Protein AF-A0A6A9QCK9-F1 (afdb_monomer)

Solvent-accessible surface area (backbone atoms only — not comparable to full-atom values): 9321 Å² total; per-residue (Å²): 115,80,58,43,44,56,47,34,52,52,52,46,49,54,53,49,51,48,45,73,76,37,54,62,66,56,63,62,56,67,70,84,75,90,76,70,83,79,80,60,90,52,103,49,60,68,60,51,51,49,45,38,64,73,44,46,52,51,51,53,52,51,50,40,29,75,48,67,72,45,70,70,50,54,60,39,49,53,50,36,52,52,40,48,54,50,31,72,80,52,77,42,74,70,49,51,49,53,38,27,54,37,50,25,49,52,47,50,63,51,44,83,76,50,88,46,72,65,33,34,51,25,32,55,54,20,29,44,25,35,54,37,50,53,49,22,77,77,68,64,53,55,68,32,63,64,29,50,52,41,34,50,56,21,30,54,53,48,37,55,55,51,53,59,51,53,71,74,75,111

Sequence (170 aa):
MKKLVYFYIVYLLFFFLFVLFYDLSAFLTVSSFPVPSFLFYTPLTREIFLGVQFVGIPLLFLFFFFVSGKDYVIGLLVGYFIVLFIFYFLPNIFIFSILSLIGLGLFVSVIPSLTSRLSKVLWGISSLYFIMIMVNAYFSLQFYPLFIIPSIIASGIEMIKLISRDCRSS

Organism: Acidianus infernus (NCBI:txid12915)

Secondary structure (DSSP, 8-state):
-TTHHHHHHHHHHHHHHHHHHS-HHHHHH--SSPPPTTS---TTHHHHHHHIIIIIHHHHHHHHHHHH--THHHHHHHHHHHHHHHHHHS--HHHHHHHHHHHHHHHHTTGGG---HHHHHHHHHHHHHHHHHHHHHHH--TTGGGGGHHHHHHHHHHHHHHHHHHTT--

Radius of gyration: 16.86 Å; Cα contacts (8 Å, |Δi|>4): 161; chains: 1; bounding box: 50×30×46 Å

pLDDT: mean 78.55, std 17.71, range [29.25, 96.12]

Structure (mmCIF, N/CA/C/O backbone):
data_AF-A0A6A9QCK9-F1
#
_entry.id   AF-A0A6A9QCK9-F1
#
loop_
_atom_site.group_PDB
_atom_site.id
_atom_site.type_symbol
_atom_site.label_atom_id
_atom_site.label_alt_id
_atom_site.label_comp_id
_atom_site.label_asym_id
_atom_site.label_entity_id
_atom_site.label_seq_id
_atom_site.pdbx_PDB_ins_code
_atom_site.Cartn_x
_atom_site.Cartn_y
_atom_site.Cartn_z
_atom_site.occupancy
_atom_site.B_iso_or_equiv
_atom_site.auth_seq_id
_atom_site.auth_comp_id
_atom_site.auth_asym_id
_atom_site.auth_atom_id
_atom_site.pdbx_PDB_model_num
ATOM 1 N N . MET A 1 1 ? -18.232 2.384 9.131 1.00 60.31 1 MET A N 1
ATOM 2 C CA . MET A 1 1 ? -16.895 2.371 9.775 1.00 60.31 1 MET A CA 1
ATOM 3 C C . MET A 1 1 ? -16.490 1.013 10.349 1.00 60.31 1 MET A C 1
ATOM 5 O O . MET A 1 1 ? -15.324 0.689 10.205 1.00 60.31 1 MET A O 1
ATOM 9 N N . LYS A 1 2 ? -17.391 0.190 10.922 1.00 65.69 2 LYS A N 1
ATOM 10 C CA . LYS A 1 2 ? -17.038 -1.139 11.483 1.00 65.69 2 LYS A CA 1
ATOM 11 C C . LYS A 1 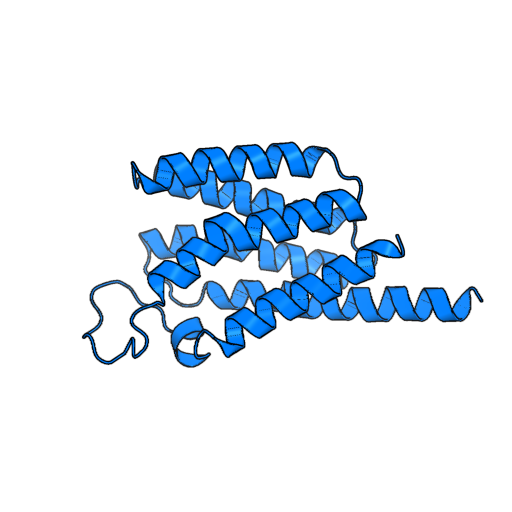2 ? -16.254 -2.050 10.519 1.00 65.69 2 LYS A C 1
ATOM 13 O O . LYS A 1 2 ? -15.290 -2.690 10.909 1.00 65.69 2 LYS A O 1
ATOM 18 N N . LYS A 1 3 ? -16.597 -2.018 9.225 1.00 83.62 3 LYS A N 1
ATOM 19 C CA . LYS A 1 3 ? -15.936 -2.822 8.182 1.00 83.62 3 LYS A CA 1
ATOM 20 C C . LYS A 1 3 ? -14.470 -2.432 7.896 1.00 83.62 3 LYS A C 1
ATOM 22 O O . LYS A 1 3 ? -13.744 -3.239 7.332 1.00 83.62 3 LYS A O 1
ATOM 27 N N . LEU A 1 4 ? -14.013 -1.238 8.300 1.00 89.31 4 LEU A N 1
ATOM 28 C CA . LEU A 1 4 ? -12.621 -0.800 8.087 1.00 89.31 4 LEU A CA 1
ATOM 29 C C . LEU A 1 4 ? -11.618 -1.591 8.934 1.00 89.31 4 LEU A C 1
ATOM 31 O O . LEU A 1 4 ? -10.462 -1.706 8.540 1.00 89.31 4 LEU A O 1
ATOM 35 N N . VAL A 1 5 ? -12.058 -2.176 10.055 1.00 90.75 5 VAL A N 1
ATOM 36 C CA . VAL A 1 5 ? -11.220 -3.060 10.880 1.00 90.75 5 VAL A CA 1
ATOM 37 C C . VAL A 1 5 ? -10.658 -4.209 10.045 1.00 90.75 5 VAL A C 1
ATOM 39 O O . VAL A 1 5 ? -9.474 -4.516 10.152 1.00 90.75 5 VAL A O 1
ATOM 42 N N . TYR A 1 6 ? -11.470 -4.784 9.154 1.00 91.38 6 TYR A N 1
ATOM 43 C CA . TYR A 1 6 ? -11.027 -5.867 8.283 1.00 91.38 6 TYR A CA 1
ATOM 44 C C . TYR A 1 6 ? -9.920 -5.425 7.329 1.00 91.38 6 TYR A C 1
ATOM 46 O O . TYR A 1 6 ? -8.980 -6.182 7.119 1.00 91.38 6 TYR A O 1
ATOM 54 N N . PHE A 1 7 ? -9.977 -4.196 6.801 1.00 94.00 7 PHE A N 1
ATOM 55 C CA . PHE A 1 7 ? -8.888 -3.658 5.985 1.00 94.00 7 PHE A CA 1
ATOM 56 C C . PHE A 1 7 ? -7.584 -3.570 6.771 1.00 94.00 7 PHE A C 1
ATOM 58 O O . PHE A 1 7 ? -6.569 -4.037 6.272 1.00 94.00 7 PHE A O 1
ATOM 65 N N . TYR A 1 8 ? -7.600 -3.061 8.005 1.00 92.88 8 TYR A N 1
ATOM 66 C CA . TYR A 1 8 ? -6.380 -2.985 8.815 1.00 92.88 8 TYR A CA 1
ATOM 67 C C . TYR A 1 8 ? -5.816 -4.370 9.156 1.00 92.88 8 TYR A C 1
ATOM 69 O O . TYR A 1 8 ? -4.604 -4.551 9.116 1.00 92.88 8 TYR A O 1
ATOM 77 N N . ILE A 1 9 ? -6.674 -5.359 9.427 1.00 92.44 9 ILE A N 1
ATOM 78 C CA . ILE A 1 9 ? -6.245 -6.749 9.651 1.00 92.44 9 ILE A CA 1
ATOM 79 C C . ILE A 1 9 ? -5.600 -7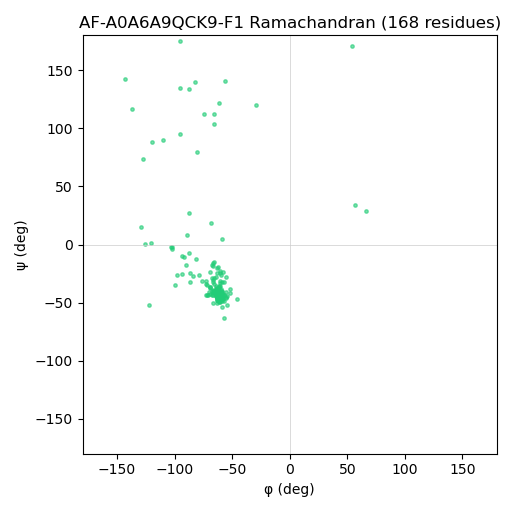.323 8.385 1.00 92.44 9 ILE A C 1
ATOM 81 O O . ILE A 1 9 ? -4.491 -7.847 8.448 1.00 92.44 9 ILE A O 1
ATOM 85 N N . VAL A 1 10 ? -6.264 -7.196 7.233 1.00 93.19 10 VAL A N 1
ATOM 86 C CA . VAL A 1 10 ? -5.742 -7.682 5.945 1.00 93.19 10 VAL A CA 1
ATOM 87 C C . VAL A 1 10 ? -4.446 -6.962 5.573 1.00 93.19 10 VAL A C 1
ATOM 89 O O . VAL A 1 10 ? -3.514 -7.607 5.109 1.00 93.19 10 VAL A O 1
ATOM 92 N N . TYR A 1 11 ? -4.347 -5.658 5.834 1.00 91.25 11 TYR A N 1
ATOM 93 C CA . TYR A 1 11 ? -3.134 -4.867 5.634 1.00 91.25 11 TYR A CA 1
ATOM 94 C C . TYR A 1 11 ? -1.972 -5.394 6.483 1.00 91.25 11 TYR A C 1
ATOM 96 O O . TYR A 1 11 ? -0.891 -5.655 5.963 1.00 91.25 11 TYR A O 1
ATOM 104 N N . LEU A 1 12 ? -2.195 -5.612 7.783 1.00 90.50 12 LEU A N 1
ATOM 105 C CA . LEU A 1 12 ? -1.182 -6.177 8.677 1.00 90.50 12 LEU A CA 1
ATOM 106 C C . LEU A 1 12 ? -0.754 -7.581 8.237 1.00 90.50 12 LEU A C 1
ATOM 108 O O . LEU A 1 12 ? 0.442 -7.855 8.185 1.00 90.50 12 LEU A O 1
ATOM 112 N N . LEU A 1 13 ? -1.710 -8.444 7.881 1.00 88.50 13 LEU A N 1
ATOM 113 C CA . LEU A 1 13 ? -1.429 -9.789 7.374 1.00 88.50 13 LEU A CA 1
ATOM 114 C C . LEU A 1 13 ? -0.625 -9.742 6.077 1.00 88.50 13 LEU A C 1
ATOM 116 O O . LEU A 1 13 ? 0.336 -10.487 5.939 1.00 88.50 13 LEU A O 1
ATOM 120 N N . PHE A 1 14 ? -0.973 -8.850 5.154 1.00 85.19 14 PHE A N 1
ATOM 121 C CA . PHE A 1 14 ? -0.256 -8.670 3.898 1.00 85.19 14 PHE A CA 1
ATOM 122 C C . PHE A 1 14 ? 1.228 -8.352 4.131 1.00 85.19 14 PHE A C 1
ATOM 124 O O . PHE A 1 14 ? 2.091 -9.024 3.569 1.00 85.19 14 PHE A O 1
ATOM 131 N N . PHE A 1 15 ? 1.540 -7.398 5.015 1.00 78.25 15 PHE A N 1
ATOM 132 C CA . PHE A 1 15 ? 2.932 -7.063 5.337 1.00 78.25 15 PHE A CA 1
ATOM 133 C C . PHE A 1 15 ? 3.628 -8.121 6.189 1.00 78.25 15 PHE A C 1
ATOM 135 O O . PHE A 1 15 ? 4.818 -8.353 6.004 1.00 78.25 15 PHE A O 1
ATOM 142 N N . PHE A 1 16 ? 2.910 -8.790 7.090 1.00 77.56 16 PHE A N 1
ATOM 143 C CA . PHE A 1 16 ? 3.466 -9.893 7.867 1.00 77.56 16 PHE A CA 1
ATOM 144 C C . PHE A 1 16 ? 3.853 -11.074 6.971 1.00 77.56 16 PHE A C 1
ATOM 146 O O . PHE A 1 16 ? 4.951 -11.602 7.103 1.00 77.56 16 PHE A O 1
ATOM 153 N N . LEU A 1 17 ? 2.992 -11.448 6.020 1.00 74.69 17 LEU A N 1
ATOM 154 C CA . LEU A 1 17 ? 3.297 -12.469 5.018 1.00 74.69 17 LEU A CA 1
ATOM 155 C C . LEU A 1 17 ? 4.479 -12.029 4.156 1.00 74.69 17 LEU A C 1
ATOM 157 O O . LEU A 1 17 ? 5.388 -12.820 3.934 1.00 74.69 17 LEU A O 1
ATOM 161 N N . PHE A 1 18 ? 4.516 -10.763 3.735 1.00 66.94 18 PHE A N 1
ATOM 162 C CA . PHE A 1 18 ? 5.655 -10.230 2.995 1.00 66.94 18 PHE A CA 1
ATOM 163 C C . PHE A 1 18 ? 6.963 -10.372 3.785 1.00 66.94 18 PHE A C 1
ATOM 165 O O . PHE A 1 18 ? 7.928 -10.895 3.252 1.00 66.94 18 PHE A O 1
ATOM 172 N N . VAL A 1 19 ? 6.981 -10.011 5.070 1.00 65.31 19 VAL A N 1
ATOM 173 C CA . VAL A 1 19 ? 8.143 -10.193 5.960 1.00 65.31 19 VAL A CA 1
ATOM 174 C C . VAL A 1 19 ? 8.509 -11.668 6.160 1.00 65.31 19 VAL A C 1
ATOM 176 O O . VAL A 1 19 ? 9.686 -12.007 6.226 1.00 65.31 19 VAL A O 1
ATOM 179 N N . LEU A 1 20 ? 7.521 -12.556 6.262 1.00 63.03 20 LEU A N 1
ATOM 180 C CA . LEU A 1 20 ? 7.747 -13.982 6.504 1.00 63.03 20 LEU A CA 1
ATOM 181 C C . LEU A 1 20 ? 8.328 -14.696 5.276 1.00 63.03 20 LEU A C 1
ATOM 183 O O . LEU A 1 20 ? 9.142 -15.604 5.424 1.00 63.03 20 LEU A O 1
ATOM 187 N N . PHE A 1 21 ? 7.932 -14.280 4.071 1.00 61.25 21 PHE A N 1
ATOM 188 C CA . PHE A 1 21 ? 8.438 -14.837 2.812 1.00 61.25 21 PHE A CA 1
ATOM 189 C C . PHE A 1 21 ? 9.673 -14.109 2.268 1.00 61.25 21 PHE A C 1
ATOM 191 O O . PHE A 1 21 ? 10.377 -14.654 1.419 1.00 61.25 21 PHE A O 1
ATOM 198 N N . TYR A 1 22 ? 9.939 -12.893 2.736 1.00 57.03 22 TYR A N 1
ATOM 199 C CA . TYR A 1 22 ? 11.025 -12.036 2.280 1.00 57.03 22 TYR A CA 1
ATOM 200 C C . TYR A 1 22 ? 11.927 -11.768 3.482 1.00 57.03 22 TYR A C 1
ATOM 202 O O . TYR A 1 22 ? 11.689 -10.817 4.225 1.00 57.03 22 TYR A O 1
ATOM 210 N N . ASP A 1 23 ? 12.907 -12.659 3.694 1.00 51.69 23 ASP A N 1
ATOM 211 C CA . ASP A 1 23 ? 13.913 -12.595 4.764 1.00 51.69 23 ASP A CA 1
ATOM 212 C C . ASP A 1 23 ? 14.204 -11.133 5.146 1.00 51.69 23 ASP A C 1
ATOM 214 O O . ASP A 1 23 ? 14.561 -10.315 4.294 1.00 51.69 23 ASP A O 1
ATOM 218 N N . LEU A 1 24 ? 13.968 -10.777 6.411 1.00 44.38 24 LEU A N 1
ATOM 219 C CA . LEU A 1 24 ? 13.993 -9.394 6.897 1.00 44.38 24 LEU A CA 1
ATOM 220 C C . LEU A 1 24 ? 15.335 -8.707 6.582 1.00 44.38 24 LEU A C 1
ATOM 222 O O . LEU A 1 24 ? 15.384 -7.495 6.377 1.00 44.38 24 LEU A O 1
ATOM 226 N N . SER A 1 25 ? 16.412 -9.495 6.489 1.00 42.25 25 SER A N 1
ATOM 227 C CA . SER A 1 25 ? 17.726 -9.049 6.031 1.00 42.25 25 SER A CA 1
ATOM 228 C C . SER A 1 25 ? 17.696 -8.580 4.571 1.00 42.25 25 SER A C 1
ATOM 230 O O . SER A 1 25 ? 18.130 -7.466 4.291 1.00 42.25 25 SER A O 1
ATOM 232 N N . ALA A 1 26 ? 17.095 -9.345 3.658 1.00 47.56 26 ALA A N 1
ATOM 233 C CA . ALA A 1 26 ? 16.881 -8.973 2.262 1.00 47.56 26 ALA A CA 1
ATOM 234 C C . ALA A 1 26 ? 15.901 -7.798 2.121 1.00 47.56 26 ALA A C 1
ATOM 236 O O . ALA A 1 26 ? 16.157 -6.902 1.326 1.00 47.56 26 ALA A O 1
ATOM 237 N N . PHE A 1 27 ? 14.830 -7.725 2.923 1.00 42.50 27 PHE A N 1
ATOM 238 C CA . PHE A 1 27 ? 13.892 -6.587 2.924 1.00 42.50 27 PHE A CA 1
ATOM 239 C C . PHE A 1 27 ? 14.565 -5.254 3.293 1.00 42.50 27 PHE A C 1
ATOM 241 O O . PHE A 1 27 ? 14.176 -4.199 2.793 1.00 42.50 27 PHE A O 1
ATOM 248 N N . LEU A 1 28 ? 15.593 -5.309 4.145 1.00 42.25 28 LEU A N 1
ATOM 249 C CA . LEU A 1 28 ? 16.356 -4.150 4.606 1.00 42.25 28 LEU A CA 1
ATOM 250 C C . LEU A 1 28 ? 17.624 -3.866 3.776 1.00 42.25 28 LEU A C 1
ATOM 252 O O . LEU A 1 28 ? 18.226 -2.814 3.977 1.00 42.25 28 LEU A O 1
ATOM 256 N N . THR A 1 29 ? 18.040 -4.760 2.864 1.00 44.25 29 THR A N 1
ATOM 257 C CA . THR A 1 29 ? 19.338 -4.664 2.151 1.00 44.25 29 THR A CA 1
ATOM 258 C C . THR A 1 29 ? 19.278 -4.780 0.622 1.00 44.25 29 THR A C 1
ATOM 260 O O . THR A 1 29 ? 20.326 -4.934 -0.006 1.00 44.25 29 THR A O 1
ATOM 263 N N . VAL A 1 30 ? 18.114 -4.660 -0.034 1.00 45.38 30 VAL A N 1
ATOM 264 C CA . VAL A 1 30 ? 18.073 -4.720 -1.513 1.00 45.38 30 VAL A CA 1
ATOM 265 C C . VAL A 1 30 ? 18.817 -3.524 -2.133 1.00 45.38 30 VAL A C 1
ATOM 267 O O . VAL A 1 30 ? 18.324 -2.394 -2.147 1.00 45.38 30 VAL A O 1
ATOM 270 N N . SER A 1 31 ? 20.026 -3.808 -2.623 1.00 39.22 31 SER A N 1
ATOM 271 C CA . SER A 1 31 ? 21.063 -2.866 -3.044 1.00 39.22 31 SER A CA 1
ATOM 272 C C . SER A 1 31 ? 21.064 -2.547 -4.551 1.00 39.22 31 SER A C 1
ATOM 274 O O . SER A 1 31 ? 20.307 -3.093 -5.354 1.00 39.22 31 SER A O 1
ATOM 276 N N . SER A 1 32 ? 21.941 -1.613 -4.916 1.00 48.25 32 SER A N 1
ATOM 277 C CA . SER A 1 32 ? 22.160 -0.971 -6.215 1.00 48.25 32 SER A CA 1
ATOM 278 C C . SER A 1 32 ? 23.005 -1.810 -7.210 1.00 48.25 32 SER A C 1
ATOM 280 O O . SER A 1 32 ? 24.181 -1.512 -7.369 1.00 48.25 32 SER A O 1
ATOM 282 N N . PHE A 1 33 ? 22.422 -2.809 -7.904 1.00 36.03 33 PHE A N 1
ATOM 283 C CA . PHE A 1 33 ? 23.025 -3.647 -8.992 1.00 36.03 33 PHE A CA 1
ATOM 284 C C . PHE A 1 33 ? 24.375 -4.377 -8.678 1.00 36.03 33 PHE A C 1
ATOM 286 O O . PHE A 1 33 ? 25.024 -4.112 -7.676 1.00 36.03 33 PHE A O 1
ATOM 293 N N . PRO A 1 34 ? 24.856 -5.286 -9.560 1.00 36.16 34 PRO A N 1
ATOM 294 C CA . PRO A 1 34 ? 24.600 -6.731 -9.501 1.00 36.16 34 PRO A CA 1
ATOM 295 C C . PRO A 1 34 ? 25.143 -7.381 -8.210 1.00 36.16 34 PRO A C 1
ATOM 297 O O . PRO A 1 34 ? 26.339 -7.356 -7.929 1.00 36.16 34 PRO A O 1
ATOM 300 N N . VAL A 1 35 ? 24.266 -8.016 -7.433 1.00 34.28 35 VAL A N 1
ATOM 301 C CA . VAL A 1 35 ? 24.671 -8.753 -6.226 1.00 34.28 35 VAL A CA 1
ATOM 302 C C . VAL A 1 35 ? 25.046 -10.184 -6.629 1.00 34.28 35 VAL A C 1
ATOM 304 O O . VAL A 1 35 ? 24.306 -10.797 -7.405 1.00 34.28 35 VAL A O 1
ATOM 307 N N . PRO A 1 36 ? 26.176 -10.736 -6.148 1.00 29.25 36 PRO A N 1
ATOM 308 C CA . PRO A 1 36 ? 26.571 -12.105 -6.448 1.00 29.25 36 PRO A CA 1
ATOM 309 C C . PRO A 1 36 ? 25.460 -13.086 -6.048 1.00 29.25 36 PRO A C 1
ATOM 311 O O . PRO A 1 36 ? 24.801 -12.927 -5.020 1.00 29.25 36 PRO A O 1
ATOM 314 N N . SER A 1 37 ? 25.256 -14.104 -6.884 1.00 33.00 37 SER A N 1
ATOM 315 C CA . SER A 1 37 ? 24.108 -15.027 -6.915 1.00 33.00 37 SER A CA 1
ATOM 316 C C . SER A 1 37 ? 23.842 -15.843 -5.640 1.00 33.00 37 SER A C 1
ATOM 318 O O . SER A 1 37 ? 22.965 -16.697 -5.644 1.00 33.00 37 SER A O 1
ATOM 320 N N . PHE A 1 38 ? 24.580 -15.610 -4.555 1.00 36.09 38 PHE A N 1
ATOM 321 C CA . PHE A 1 38 ? 24.460 -16.323 -3.284 1.00 36.09 38 PHE A CA 1
ATOM 322 C C . PHE A 1 38 ? 23.716 -15.536 -2.189 1.00 36.09 38 PHE A C 1
ATOM 324 O O . PHE A 1 38 ? 23.539 -16.064 -1.098 1.00 36.09 38 PHE A O 1
ATOM 331 N N . LEU A 1 39 ? 23.280 -14.293 -2.443 1.00 32.06 39 LEU A N 1
ATOM 332 C CA . LEU A 1 39 ? 22.483 -13.496 -1.485 1.00 32.06 39 LEU A CA 1
ATOM 333 C C . LEU A 1 39 ? 20.979 -13.443 -1.813 1.00 32.06 39 LEU A C 1
ATOM 335 O O . LEU A 1 39 ? 20.194 -12.942 -1.014 1.00 32.06 39 LEU A O 1
ATOM 339 N N . PHE A 1 40 ? 20.564 -14.036 -2.937 1.00 39.22 40 PHE A N 1
ATOM 340 C CA . PHE A 1 40 ? 19.179 -14.431 -3.202 1.00 39.22 40 PHE A CA 1
ATOM 341 C C . PHE A 1 40 ? 19.107 -15.961 -3.188 1.00 39.22 40 PHE A C 1
ATOM 343 O O . PHE A 1 40 ? 19.283 -16.604 -4.217 1.00 39.22 40 PHE A O 1
ATOM 350 N N . TYR A 1 41 ? 18.853 -16.566 -2.029 1.00 43.06 41 TYR A N 1
ATOM 351 C CA . TYR A 1 41 ? 18.646 -18.019 -1.925 1.00 43.06 41 TYR A CA 1
ATOM 352 C C . TYR A 1 41 ? 17.184 -18.437 -2.142 1.00 43.06 41 TYR A C 1
ATOM 354 O O . TYR A 1 41 ? 16.751 -19.473 -1.649 1.00 43.06 41 TYR A O 1
ATOM 362 N N . THR A 1 42 ? 16.399 -17.666 -2.900 1.00 45.00 42 THR A N 1
ATOM 363 C CA . THR A 1 42 ? 15.132 -18.171 -3.445 1.00 45.00 42 THR A CA 1
ATOM 364 C C . THR A 1 42 ? 14.960 -17.731 -4.903 1.00 45.00 42 THR A C 1
ATOM 366 O O . THR A 1 42 ? 14.839 -16.540 -5.175 1.00 45.00 42 THR A O 1
ATOM 369 N N . PRO A 1 43 ? 14.906 -18.663 -5.872 1.00 45.94 43 PRO A N 1
ATOM 370 C CA . PRO A 1 43 ? 14.763 -18.369 -7.305 1.00 45.94 43 PRO A CA 1
ATOM 371 C C . PRO A 1 43 ? 13.389 -17.789 -7.712 1.00 45.94 43 PRO A C 1
ATOM 373 O O . PRO A 1 43 ? 13.030 -17.845 -8.880 1.00 45.94 43 PRO A O 1
ATOM 376 N N . LEU A 1 44 ? 12.614 -17.252 -6.762 1.00 55.59 44 LEU A N 1
ATOM 377 C CA . LEU A 1 44 ? 11.244 -16.759 -6.953 1.00 55.59 44 LEU A CA 1
ATOM 378 C C . LEU A 1 44 ? 11.038 -15.306 -6.487 1.00 55.59 44 LEU A C 1
ATOM 380 O O . LEU A 1 44 ? 9.924 -14.786 -6.540 1.00 55.59 44 LEU A O 1
ATOM 384 N N . THR A 1 45 ? 12.074 -14.626 -5.980 1.00 60.75 45 THR A N 1
ATOM 385 C CA . THR A 1 45 ? 11.931 -13.302 -5.344 1.00 60.75 45 THR A CA 1
ATOM 386 C C . THR A 1 45 ? 11.380 -12.237 -6.302 1.00 60.75 45 THR A C 1
ATOM 388 O O . THR A 1 45 ? 10.571 -11.395 -5.903 1.00 60.75 45 THR A O 1
ATOM 391 N N . ARG A 1 46 ? 11.768 -12.285 -7.583 1.00 57.88 46 ARG A N 1
ATOM 392 C CA . ARG A 1 46 ? 11.302 -11.343 -8.612 1.00 57.88 46 ARG A CA 1
ATOM 393 C C . ARG A 1 46 ? 9.836 -11.585 -8.962 1.00 57.88 46 ARG A C 1
ATOM 395 O O . ARG A 1 46 ? 9.069 -10.633 -9.084 1.00 57.88 46 ARG A O 1
ATOM 402 N N . GLU A 1 47 ? 9.450 -12.842 -9.109 1.00 65.56 47 GLU A N 1
ATOM 403 C CA . GLU A 1 47 ? 8.097 -13.297 -9.421 1.00 65.56 47 GLU A CA 1
ATOM 404 C C . GLU A 1 47 ? 7.141 -12.953 -8.279 1.00 65.56 47 GLU A C 1
ATOM 406 O O . GLU A 1 47 ? 6.047 -12.448 -8.523 1.00 65.56 47 GLU A O 1
ATOM 411 N N . ILE A 1 48 ? 7.580 -13.139 -7.031 1.00 65.75 48 ILE A N 1
ATOM 412 C CA . ILE A 1 48 ? 6.832 -12.744 -5.833 1.00 65.75 48 ILE A CA 1
ATOM 413 C C . ILE A 1 48 ? 6.650 -11.225 -5.797 1.00 65.75 48 ILE A C 1
ATOM 415 O O . ILE A 1 48 ? 5.534 -10.755 -5.586 1.00 65.75 48 ILE A O 1
ATOM 419 N N . PHE A 1 49 ? 7.704 -10.442 -6.051 1.00 68.88 49 PHE A N 1
ATOM 420 C CA . PHE A 1 49 ? 7.597 -8.981 -6.079 1.00 68.88 49 PHE A CA 1
ATOM 421 C C . PHE A 1 49 ? 6.650 -8.492 -7.184 1.00 68.88 49 PHE A C 1
ATOM 423 O O . PHE A 1 49 ? 5.811 -7.624 -6.944 1.00 68.88 49 PHE A O 1
ATOM 430 N N . LEU A 1 50 ? 6.725 -9.083 -8.378 1.00 69.31 50 LEU A N 1
ATOM 431 C CA . LEU A 1 50 ? 5.784 -8.802 -9.462 1.00 69.31 50 LEU A CA 1
ATOM 432 C C . LEU A 1 50 ? 4.355 -9.198 -9.074 1.00 69.31 50 LEU A C 1
ATOM 434 O O . LEU A 1 50 ? 3.442 -8.405 -9.273 1.00 69.31 50 LEU A O 1
ATOM 438 N N . GLY A 1 51 ? 4.153 -10.361 -8.453 1.00 72.19 51 GLY A N 1
ATOM 439 C CA . GLY A 1 51 ? 2.851 -10.775 -7.927 1.00 72.19 51 GLY A CA 1
ATOM 440 C C . GLY A 1 51 ? 2.303 -9.792 -6.890 1.00 72.19 51 GLY A C 1
ATOM 441 O O . GLY A 1 51 ? 1.127 -9.436 -6.920 1.00 72.19 51 GLY A O 1
ATOM 442 N N . VAL A 1 52 ? 3.157 -9.264 -6.016 1.00 78.44 52 VAL A N 1
ATOM 443 C CA . VAL A 1 52 ? 2.786 -8.232 -5.041 1.00 78.44 52 VAL A CA 1
ATOM 444 C C . VAL A 1 52 ? 2.363 -6.931 -5.729 1.00 78.44 52 VAL A C 1
ATOM 446 O O . VAL A 1 52 ? 1.344 -6.361 -5.345 1.00 78.44 52 VAL A O 1
ATOM 449 N N . GLN A 1 53 ? 3.079 -6.475 -6.759 1.00 76.19 53 GLN A N 1
ATOM 450 C CA . GLN A 1 53 ? 2.745 -5.241 -7.487 1.00 76.19 53 GLN A CA 1
ATOM 451 C C . GLN A 1 53 ? 1.493 -5.397 -8.368 1.00 76.19 53 GLN A C 1
ATOM 453 O O . GLN A 1 53 ? 0.626 -4.532 -8.364 1.00 76.19 53 GLN A O 1
ATOM 458 N N . PHE A 1 54 ? 1.362 -6.506 -9.100 1.00 79.38 54 PHE A N 1
ATOM 459 C CA . PHE A 1 54 ? 0.260 -6.726 -10.046 1.00 79.38 54 PHE A CA 1
ATOM 460 C C . PHE A 1 54 ? -1.016 -7.271 -9.404 1.00 79.38 54 PHE A C 1
ATOM 462 O O . PHE A 1 54 ? -2.102 -7.062 -9.937 1.00 79.38 54 PHE A O 1
ATOM 469 N N . VAL A 1 55 ? -0.908 -7.985 -8.285 1.00 85.19 55 VAL A N 1
ATOM 470 C CA . VAL A 1 55 ? -2.048 -8.663 -7.652 1.00 85.19 55 VAL A CA 1
ATOM 471 C C . VAL A 1 55 ? -2.229 -8.178 -6.220 1.00 85.19 55 VAL A C 1
ATOM 473 O O . VAL A 1 55 ? -3.308 -7.716 -5.864 1.00 85.19 55 VAL A O 1
ATOM 476 N N . GLY A 1 56 ? -1.171 -8.211 -5.412 1.00 85.44 56 GLY A N 1
ATOM 477 C CA . GLY A 1 56 ? -1.228 -7.873 -3.988 1.00 85.44 56 GLY A CA 1
ATOM 478 C C . GLY A 1 56 ? -1.754 -6.465 -3.694 1.00 85.44 56 GLY A C 1
ATOM 479 O O . GLY A 1 56 ? -2.807 -6.312 -3.072 1.00 85.44 56 GLY A O 1
ATOM 480 N N . ILE A 1 57 ? -1.036 -5.436 -4.154 1.00 86.69 57 ILE A N 1
ATOM 481 C CA . ILE A 1 57 ? -1.388 -4.024 -3.940 1.00 86.69 57 ILE A CA 1
ATOM 482 C C . ILE A 1 57 ? -2.776 -3.716 -4.523 1.00 86.69 57 ILE A C 1
ATOM 484 O O . ILE A 1 57 ? -3.608 -3.164 -3.796 1.00 86.69 57 ILE A O 1
ATOM 488 N N . PRO A 1 58 ? -3.101 -4.100 -5.771 1.00 89.69 58 PRO A N 1
ATOM 489 C CA . PRO A 1 58 ? -4.421 -3.818 -6.302 1.00 89.69 58 PRO A CA 1
ATOM 490 C C . PRO A 1 58 ? -5.558 -4.504 -5.554 1.00 89.69 58 PRO A C 1
ATOM 492 O O . PRO A 1 58 ? -6.568 -3.856 -5.291 1.00 89.69 58 PRO A O 1
ATOM 495 N N . LEU A 1 59 ? -5.408 -5.772 -5.155 1.00 92.19 59 LEU A N 1
ATOM 496 C CA . LEU A 1 59 ? -6.429 -6.458 -4.359 1.00 92.19 59 LEU A CA 1
ATOM 497 C C . LEU A 1 59 ? -6.614 -5.803 -2.988 1.00 92.19 59 LEU A C 1
ATOM 499 O O . LEU A 1 59 ? -7.747 -5.651 -2.533 1.00 92.19 59 LEU A O 1
ATOM 503 N N . LEU A 1 60 ? -5.527 -5.369 -2.349 1.00 93.00 60 LEU A N 1
ATOM 504 C CA . LEU A 1 60 ? -5.567 -4.671 -1.066 1.00 93.00 60 LEU A CA 1
ATOM 505 C C . LEU A 1 60 ? -6.367 -3.363 -1.159 1.00 93.00 60 LEU A C 1
ATOM 507 O O . LEU A 1 60 ? -7.227 -3.093 -0.317 1.00 93.00 60 LEU A O 1
ATOM 511 N N . PHE A 1 61 ? -6.128 -2.564 -2.200 1.00 93.25 61 PHE A N 1
ATOM 512 C CA . PHE A 1 61 ? -6.839 -1.300 -2.406 1.00 93.25 61 PHE A CA 1
ATOM 513 C C . PHE A 1 61 ? -8.243 -1.481 -2.991 1.00 93.25 61 PHE A C 1
ATOM 515 O O . PHE A 1 61 ? -9.128 -0.673 -2.710 1.00 93.25 61 PHE A O 1
ATOM 522 N N . LEU A 1 62 ? -8.496 -2.562 -3.726 1.00 94.38 62 LEU A N 1
ATOM 523 C CA . LEU A 1 62 ? -9.844 -2.950 -4.133 1.00 94.38 62 LEU A CA 1
ATOM 524 C C . LEU A 1 62 ? -10.678 -3.352 -2.910 1.00 94.38 62 LEU A C 1
ATOM 526 O O . LEU A 1 62 ? -11.819 -2.918 -2.755 1.00 94.38 62 LEU A O 1
ATOM 530 N N . PHE A 1 63 ? -10.089 -4.117 -1.989 1.00 94.06 63 PHE A N 1
ATOM 531 C CA . PHE A 1 63 ? -10.715 -4.428 -0.711 1.00 94.06 63 PHE A CA 1
ATOM 532 C C . PHE A 1 63 ? -10.975 -3.158 0.105 1.00 94.06 63 PHE A C 1
ATOM 534 O O . PHE A 1 63 ? -12.085 -2.975 0.609 1.00 94.06 63 PHE A O 1
ATOM 541 N N . PHE A 1 64 ? -9.998 -2.243 0.171 1.00 94.62 64 PHE A N 1
ATOM 542 C CA . PHE A 1 64 ? -10.180 -0.929 0.792 1.00 94.62 64 PHE A CA 1
ATOM 543 C C . PHE A 1 64 ? -11.354 -0.161 0.184 1.00 94.62 64 PHE A C 1
ATOM 545 O O . PHE A 1 64 ? -12.171 0.382 0.930 1.00 94.62 64 PHE A O 1
ATOM 552 N N . PHE A 1 65 ? -11.471 -0.124 -1.145 1.00 93.69 65 PHE A N 1
ATOM 553 C CA . PHE A 1 65 ? -12.595 0.506 -1.834 1.00 93.69 65 PHE A CA 1
ATOM 554 C C . PHE A 1 65 ? -13.933 -0.064 -1.338 1.00 93.69 65 PHE A C 1
ATOM 556 O O . PHE A 1 65 ? -14.774 0.699 -0.858 1.00 93.69 65 PHE A O 1
ATOM 563 N N . PHE A 1 66 ? -14.097 -1.391 -1.334 1.00 93.06 66 PHE A N 1
ATOM 564 C CA . PHE A 1 66 ? -15.341 -2.031 -0.896 1.00 93.06 66 PHE A CA 1
ATOM 565 C C . PHE A 1 66 ? -15.698 -1.750 0.569 1.00 93.06 66 PHE A C 1
ATOM 567 O O . PHE A 1 66 ? -16.878 -1.613 0.899 1.00 93.06 66 PHE A O 1
ATOM 574 N N . VAL A 1 67 ? -14.711 -1.658 1.467 1.00 91.88 67 VAL A N 1
ATOM 575 C CA . VAL A 1 67 ? -14.988 -1.412 2.894 1.00 91.88 67 VAL A CA 1
ATOM 576 C C . VAL A 1 67 ? -15.109 0.069 3.261 1.00 91.88 67 VAL A C 1
ATOM 578 O O . VAL A 1 67 ? -15.752 0.391 4.265 1.00 91.88 67 VAL A O 1
ATOM 581 N N . SER A 1 68 ? -14.495 0.966 2.486 1.00 89.19 68 SER A N 1
ATOM 582 C CA . SER A 1 68 ? -14.461 2.410 2.755 1.00 89.19 68 SER A CA 1
ATOM 583 C C . SER A 1 68 ? -15.512 3.207 1.979 1.00 89.19 68 SER A C 1
ATOM 585 O O . SER A 1 68 ? -15.910 4.273 2.453 1.00 89.19 68 SER A O 1
ATOM 587 N N . GLY A 1 69 ? -15.964 2.708 0.822 1.00 85.44 69 GLY A N 1
ATOM 588 C CA . GLY A 1 69 ? -16.895 3.401 -0.074 1.00 85.44 69 GLY A CA 1
ATOM 589 C C . GLY A 1 69 ? -16.303 4.660 -0.716 1.00 85.44 69 GLY A C 1
ATOM 590 O O . GLY A 1 69 ? -17.019 5.630 -0.942 1.00 85.44 69 GLY A O 1
ATOM 591 N N . LYS A 1 70 ? -14.980 4.708 -0.916 1.00 88.62 70 LYS A N 1
ATOM 592 C CA . LYS A 1 70 ? -14.284 5.861 -1.502 1.00 88.62 70 LYS A CA 1
ATOM 593 C C . LYS A 1 70 ? -14.074 5.676 -3.006 1.00 88.62 70 LYS A C 1
ATOM 595 O O . LYS A 1 70 ? -13.072 5.103 -3.420 1.00 88.62 70 LYS A O 1
ATOM 600 N N . ASP A 1 71 ? -14.975 6.221 -3.819 1.00 89.31 71 ASP A N 1
ATOM 601 C CA . ASP A 1 71 ? -14.981 6.022 -5.282 1.00 89.31 71 ASP A CA 1
ATOM 602 C C . ASP A 1 71 ? -13.692 6.470 -5.986 1.00 89.31 71 ASP A C 1
ATOM 604 O O . ASP A 1 71 ? -13.246 5.835 -6.941 1.00 89.31 71 ASP A O 1
ATOM 608 N N . TYR A 1 72 ? -13.025 7.512 -5.477 1.00 91.00 72 TYR A N 1
ATOM 609 C CA . TYR A 1 72 ? -11.761 7.999 -6.045 1.00 91.00 72 TYR A CA 1
ATOM 610 C C . TYR A 1 72 ? -10.625 6.958 -5.997 1.00 91.00 72 TYR A C 1
ATOM 612 O O . TYR A 1 72 ? -9.668 7.060 -6.765 1.00 91.00 72 TYR A O 1
ATOM 620 N N . VAL A 1 73 ? -10.730 5.932 -5.142 1.00 93.88 73 VAL A N 1
ATOM 621 C CA . VAL A 1 73 ? -9.772 4.817 -5.077 1.00 93.88 73 VAL A CA 1
ATOM 622 C C . VAL A 1 73 ? -9.803 3.987 -6.361 1.00 93.88 73 VAL A C 1
ATOM 624 O O . VAL A 1 73 ? -8.749 3.540 -6.802 1.00 93.88 73 VAL A O 1
ATOM 627 N N . ILE A 1 74 ? -10.965 3.833 -7.011 1.00 94.19 74 ILE A N 1
ATOM 628 C CA . ILE A 1 74 ? -11.064 3.110 -8.292 1.00 94.19 74 ILE A CA 1
ATOM 629 C C . ILE A 1 74 ? -10.247 3.823 -9.367 1.00 94.19 74 ILE A C 1
ATOM 631 O O . ILE A 1 74 ? -9.490 3.176 -10.085 1.00 94.19 74 ILE A O 1
ATOM 635 N N . GLY A 1 75 ? -10.363 5.150 -9.462 1.00 93.81 75 GLY A N 1
ATOM 636 C CA . GLY A 1 75 ? -9.593 5.930 -10.434 1.00 93.81 75 GLY A CA 1
ATOM 637 C C . GLY A 1 75 ? -8.086 5.751 -10.241 1.00 93.81 75 GLY A C 1
ATOM 638 O O . GLY A 1 75 ? -7.356 5.527 -11.206 1.00 93.81 75 GLY A O 1
ATOM 639 N N . LEU A 1 76 ? -7.632 5.763 -8.984 1.00 94.94 76 LEU A N 1
ATOM 640 C CA . LEU A 1 76 ? -6.234 5.509 -8.633 1.00 94.94 76 LEU A CA 1
ATOM 641 C C . LEU A 1 76 ? -5.800 4.071 -8.948 1.00 94.94 76 LEU A C 1
ATOM 643 O O . LEU A 1 76 ? -4.702 3.879 -9.456 1.00 94.94 76 LEU A O 1
ATOM 647 N N . LEU A 1 77 ? -6.650 3.071 -8.700 1.00 95.38 77 LEU A N 1
ATOM 648 C CA . LEU A 1 77 ? -6.384 1.665 -9.027 1.00 95.38 77 LEU A CA 1
ATOM 649 C C . LEU A 1 77 ? -6.246 1.438 -10.533 1.00 95.38 77 LEU A C 1
ATOM 651 O O . LEU A 1 77 ? -5.304 0.782 -10.971 1.00 95.38 77 LEU A O 1
ATOM 655 N N . VAL A 1 78 ? -7.164 1.995 -11.325 1.00 95.25 78 VAL A N 1
ATOM 656 C CA . VAL A 1 78 ? -7.123 1.906 -12.791 1.00 95.25 78 VAL A CA 1
ATOM 657 C C . VAL A 1 78 ? -5.865 2.592 -13.319 1.00 95.25 78 VAL A C 1
ATOM 659 O O . VAL A 1 78 ? -5.130 1.997 -14.105 1.00 95.25 78 VAL A O 1
ATOM 662 N N . GLY A 1 79 ? -5.567 3.805 -12.840 1.00 94.25 79 GLY A N 1
ATOM 663 C CA . GLY A 1 79 ? -4.338 4.514 -13.195 1.00 94.25 79 GLY A CA 1
ATOM 664 C C . GLY A 1 79 ? -3.081 3.729 -12.817 1.00 94.25 79 GLY A C 1
ATOM 665 O O . GLY A 1 79 ? -2.171 3.599 -13.632 1.00 94.25 79 GLY A O 1
ATOM 666 N N . TYR A 1 80 ? -3.053 3.149 -11.615 1.00 93.62 80 TYR A N 1
ATOM 667 C CA . TYR A 1 80 ? -1.940 2.334 -11.137 1.00 93.62 80 TYR A CA 1
ATOM 668 C C . TYR A 1 80 ? -1.720 1.124 -12.045 1.00 93.62 80 TYR A C 1
ATOM 670 O O . TYR A 1 80 ? -0.602 0.918 -12.504 1.00 93.62 80 TYR A O 1
ATOM 678 N N . PHE A 1 81 ? -2.775 0.376 -12.382 1.00 92.12 81 PHE A N 1
ATOM 679 C CA . PHE A 1 81 ? -2.679 -0.780 -13.276 1.00 92.12 81 PHE A CA 1
ATOM 680 C C . PHE A 1 81 ? -2.198 -0.419 -14.679 1.00 92.12 81 PHE A C 1
ATOM 682 O O . PHE A 1 81 ? -1.322 -1.099 -15.212 1.00 92.12 81 PHE A O 1
ATOM 689 N N . ILE A 1 82 ? -2.749 0.641 -15.278 1.00 93.88 82 ILE A N 1
ATOM 690 C CA . ILE A 1 82 ? -2.364 1.075 -16.627 1.00 93.88 82 ILE A CA 1
ATOM 691 C C . ILE A 1 82 ? -0.883 1.454 -16.644 1.00 93.88 82 ILE A C 1
ATOM 693 O O . ILE A 1 82 ? -0.129 0.969 -17.486 1.00 93.88 82 ILE A O 1
ATOM 697 N N . VAL A 1 83 ? -0.445 2.286 -15.698 1.00 91.00 83 VAL A N 1
ATOM 698 C CA . VAL A 1 83 ? 0.946 2.748 -15.653 1.00 91.00 83 VAL A CA 1
ATOM 699 C C . VAL A 1 83 ? 1.895 1.607 -15.281 1.00 91.00 83 VAL A C 1
ATOM 701 O O . VAL A 1 83 ? 2.978 1.527 -15.855 1.00 91.00 83 VAL A O 1
ATOM 704 N N . LEU A 1 84 ? 1.491 0.690 -14.397 1.00 87.06 84 LEU A N 1
ATOM 705 C CA . LEU A 1 84 ? 2.263 -0.509 -14.060 1.00 87.06 84 LEU A CA 1
ATOM 706 C C . LEU A 1 84 ? 2.458 -1.411 -15.285 1.00 87.06 84 LEU A C 1
ATOM 708 O O . LEU A 1 84 ? 3.569 -1.876 -15.534 1.00 87.06 84 LEU A O 1
ATOM 712 N N . PHE A 1 85 ? 1.402 -1.621 -16.076 1.00 89.12 85 PHE A N 1
ATOM 713 C CA . PHE A 1 85 ? 1.474 -2.388 -17.318 1.00 89.12 85 PHE A CA 1
ATOM 714 C C . PHE A 1 85 ? 2.411 -1.716 -18.324 1.00 89.12 85 PHE A C 1
ATOM 716 O O . PHE A 1 85 ? 3.316 -2.365 -18.839 1.00 89.12 85 PHE A O 1
ATOM 723 N N . ILE A 1 86 ? 2.266 -0.406 -18.554 1.00 88.50 86 ILE A N 1
ATOM 724 C CA . ILE A 1 86 ? 3.162 0.345 -19.445 1.00 88.50 86 ILE A CA 1
ATOM 725 C C . ILE A 1 86 ? 4.615 0.242 -18.958 1.00 88.50 86 ILE A C 1
ATOM 727 O O . ILE A 1 86 ? 5.500 -0.055 -19.756 1.00 88.50 86 ILE A O 1
ATOM 731 N N . PHE A 1 87 ? 4.866 0.444 -17.662 1.00 83.50 87 PHE A N 1
ATOM 732 C CA . PHE A 1 87 ? 6.205 0.369 -17.075 1.00 83.50 87 PHE A CA 1
ATOM 733 C C . PHE A 1 87 ? 6.850 -1.010 -17.250 1.00 83.50 87 PHE A C 1
ATOM 735 O O . PHE 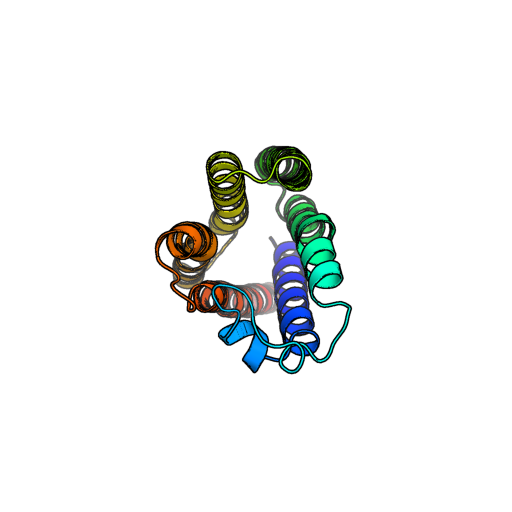A 1 87 ? 8.055 -1.097 -17.470 1.00 83.50 87 PHE A O 1
ATOM 742 N N . TYR A 1 88 ? 6.059 -2.082 -17.182 1.00 83.50 88 TYR A N 1
ATOM 743 C CA . TYR A 1 88 ? 6.552 -3.445 -17.361 1.00 83.50 88 TYR A CA 1
ATOM 744 C C . TYR A 1 88 ? 7.129 -3.689 -18.763 1.00 83.50 88 TYR A C 1
ATOM 746 O O . TYR A 1 88 ? 8.175 -4.326 -18.882 1.00 83.50 88 TYR A O 1
ATOM 754 N N . PHE A 1 89 ? 6.496 -3.158 -19.815 1.00 85.81 89 PHE A N 1
ATOM 755 C CA . PHE A 1 89 ? 6.995 -3.292 -21.193 1.00 85.81 89 PHE A CA 1
ATOM 756 C C . PHE A 1 89 ? 8.004 -2.208 -21.580 1.00 85.81 89 PHE A C 1
ATOM 758 O O . PHE A 1 89 ? 8.901 -2.458 -22.383 1.00 85.81 89 PHE A O 1
ATOM 765 N N . LEU A 1 90 ? 7.856 -1.004 -21.027 1.00 86.38 90 LEU A N 1
ATOM 766 C CA . LEU A 1 90 ? 8.661 0.174 -21.341 1.00 86.38 90 LEU A CA 1
ATOM 767 C C . LEU A 1 90 ? 9.228 0.769 -20.043 1.00 86.38 90 LEU A C 1
ATOM 769 O O . LEU A 1 90 ? 8.761 1.816 -19.584 1.00 86.38 90 LEU A O 1
ATOM 773 N N . PRO A 1 91 ? 10.228 0.119 -19.420 1.00 80.56 91 PRO A N 1
ATOM 774 C CA . PRO A 1 91 ? 10.804 0.607 -18.177 1.00 80.56 91 PRO A CA 1
ATOM 775 C C . PRO A 1 91 ? 11.515 1.940 -18.424 1.00 80.56 91 PRO A C 1
ATOM 777 O O . PRO A 1 91 ? 12.529 2.020 -19.116 1.00 80.56 91 PRO A O 1
ATOM 780 N N . ASN A 1 92 ? 10.962 3.010 -17.858 1.00 81.94 92 ASN A N 1
ATOM 781 C CA . ASN A 1 92 ? 11.481 4.366 -17.992 1.00 81.94 92 ASN A CA 1
ATOM 782 C C . ASN A 1 92 ? 11.305 5.132 -16.674 1.00 81.94 92 ASN A C 1
ATOM 784 O O . ASN A 1 92 ? 10.281 4.996 -16.002 1.00 81.94 92 ASN A O 1
ATOM 788 N N . ILE A 1 93 ? 12.286 5.968 -16.328 1.00 81.25 93 ILE A N 1
ATOM 789 C CA . ILE A 1 93 ? 12.303 6.742 -15.081 1.00 81.25 93 ILE A CA 1
ATOM 790 C C . ILE A 1 93 ? 11.116 7.712 -14.944 1.00 81.25 93 ILE A C 1
ATOM 792 O O . ILE A 1 93 ? 10.593 7.903 -13.845 1.00 81.25 93 ILE A O 1
ATOM 796 N N . PHE A 1 94 ? 10.623 8.279 -16.046 1.00 86.19 94 PHE A N 1
ATOM 797 C CA . PHE A 1 94 ? 9.441 9.143 -16.039 1.00 86.19 94 PHE A CA 1
ATOM 798 C C . PHE A 1 94 ? 8.170 8.344 -15.733 1.00 86.19 94 PHE A C 1
ATOM 800 O O . PHE A 1 94 ? 7.358 8.759 -14.910 1.00 86.19 94 PHE A O 1
ATOM 807 N N . ILE A 1 95 ? 8.027 7.159 -16.328 1.00 83.94 95 ILE A N 1
ATOM 808 C CA . ILE A 1 95 ? 6.876 6.270 -16.107 1.00 83.94 95 ILE A CA 1
ATOM 809 C C . ILE A 1 95 ? 6.898 5.733 -14.671 1.00 83.94 95 ILE A C 1
ATOM 811 O O . ILE A 1 95 ? 5.872 5.723 -13.994 1.00 83.94 95 ILE A O 1
ATOM 815 N N . PHE A 1 96 ? 8.083 5.391 -14.166 1.00 81.88 96 PHE A N 1
ATOM 816 C CA . PHE A 1 9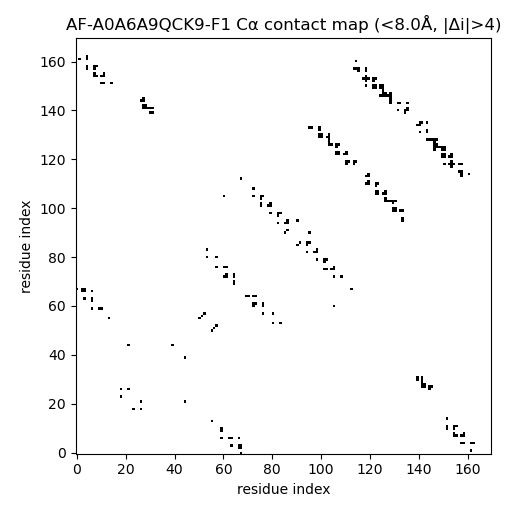6 ? 8.303 5.029 -12.768 1.00 81.88 96 PHE A CA 1
ATOM 817 C C . PHE A 1 96 ? 7.902 6.139 -11.789 1.00 81.88 96 PHE A C 1
ATOM 819 O O . PHE A 1 96 ? 7.289 5.873 -10.754 1.00 81.88 96 PHE A O 1
ATOM 826 N N . SER A 1 97 ? 8.212 7.391 -12.131 1.00 85.19 97 SER A N 1
ATOM 827 C CA . SER A 1 97 ? 7.835 8.562 -11.336 1.00 85.19 97 SER A CA 1
ATOM 828 C C . SER A 1 97 ? 6.313 8.723 -11.271 1.00 85.19 97 SER A C 1
ATOM 830 O O . SER A 1 97 ? 5.756 8.918 -10.193 1.00 85.19 97 SER A O 1
ATOM 832 N N . ILE A 1 98 ? 5.623 8.565 -12.406 1.00 90.50 98 ILE A N 1
ATOM 833 C CA . ILE A 1 98 ? 4.153 8.600 -12.468 1.00 90.50 98 ILE A CA 1
ATOM 834 C C . ILE A 1 98 ? 3.555 7.460 -11.634 1.00 90.50 98 ILE A C 1
ATOM 836 O O . ILE A 1 98 ? 2.666 7.702 -10.818 1.00 90.50 98 ILE A O 1
ATOM 840 N N . LEU A 1 99 ? 4.068 6.235 -11.784 1.00 88.94 99 LEU A N 1
ATOM 841 C CA . LEU A 1 99 ? 3.620 5.075 -11.010 1.00 88.94 99 LEU A CA 1
ATOM 842 C C . LEU A 1 99 ? 3.765 5.313 -9.502 1.00 88.94 99 LEU A C 1
ATOM 844 O O . LEU A 1 99 ? 2.847 5.025 -8.735 1.00 88.94 99 LEU A O 1
ATOM 848 N N . SER A 1 100 ? 4.892 5.891 -9.085 1.00 86.38 100 SER A N 1
ATOM 849 C CA . SER A 1 100 ? 5.176 6.212 -7.684 1.00 86.38 100 SER A CA 1
ATOM 850 C C . SER A 1 100 ? 4.227 7.282 -7.137 1.00 86.38 100 SER A C 1
ATOM 852 O O . SER A 1 100 ? 3.739 7.150 -6.017 1.00 86.38 100 SER A O 1
ATOM 854 N N . LEU A 1 101 ? 3.893 8.307 -7.928 1.00 92.06 101 LEU A N 1
ATOM 855 C CA . LEU A 1 101 ? 2.911 9.328 -7.544 1.00 92.06 101 LEU A CA 1
ATOM 856 C C . LEU A 1 101 ? 1.499 8.748 -7.393 1.00 92.06 101 LEU A C 1
ATOM 858 O O . LEU A 1 101 ? 0.791 9.090 -6.444 1.00 92.06 101 LEU A O 1
ATOM 862 N N . ILE A 1 102 ? 1.094 7.839 -8.283 1.00 92.69 102 ILE A N 1
ATOM 863 C CA . ILE A 1 102 ? -0.198 7.150 -8.165 1.00 92.69 102 ILE A CA 1
ATOM 864 C C . ILE A 1 102 ? -0.202 6.229 -6.935 1.00 92.69 102 ILE A C 1
ATOM 866 O O . ILE A 1 102 ? -1.173 6.229 -6.177 1.00 92.69 102 ILE A O 1
ATOM 870 N N . GLY A 1 103 ? 0.890 5.498 -6.685 1.00 89.50 103 GLY A N 1
ATOM 871 C CA . GLY A 1 103 ? 1.070 4.675 -5.484 1.00 89.50 103 GLY A CA 1
ATOM 872 C C . GLY A 1 103 ? 0.992 5.488 -4.187 1.00 89.50 103 GLY A C 1
ATOM 873 O O . GLY A 1 103 ? 0.289 5.104 -3.248 1.00 89.50 103 GLY A O 1
ATOM 874 N N . LEU A 1 104 ? 1.614 6.670 -4.162 1.00 92.38 104 LEU A N 1
ATOM 875 C CA . LEU A 1 104 ? 1.469 7.640 -3.075 1.00 92.38 104 LEU A CA 1
ATOM 876 C C . LEU A 1 104 ? 0.003 8.047 -2.898 1.00 92.38 104 LEU A C 1
ATOM 878 O O . LEU A 1 104 ? -0.495 8.050 -1.772 1.00 92.38 104 LEU A O 1
ATOM 882 N N . GLY A 1 105 ? -0.700 8.342 -3.994 1.00 92.69 105 GLY A N 1
ATOM 883 C CA . GLY A 1 105 ? -2.131 8.649 -3.987 1.00 92.69 105 GLY A CA 1
ATOM 884 C C . GLY A 1 105 ? -2.974 7.530 -3.371 1.00 92.69 105 GLY A C 1
ATOM 885 O O . GLY A 1 105 ? -3.842 7.809 -2.541 1.00 92.69 105 GLY A O 1
ATOM 886 N N . LEU A 1 106 ? -2.684 6.266 -3.701 1.00 92.00 106 LEU A N 1
ATOM 887 C CA . LEU A 1 106 ? -3.331 5.103 -3.086 1.00 92.00 106 LEU A CA 1
ATOM 888 C C . LEU A 1 106 ? -3.089 5.072 -1.572 1.00 92.00 106 LEU A C 1
ATOM 890 O O . LEU A 1 106 ? -4.042 4.961 -0.810 1.00 92.00 106 LEU A O 1
ATOM 894 N N . PHE A 1 107 ? -1.864 5.263 -1.089 1.00 91.50 107 PHE A N 1
ATOM 895 C CA . PHE A 1 107 ? -1.597 5.261 0.358 1.00 91.50 107 PHE A CA 1
ATOM 896 C C . PHE A 1 107 ? -2.249 6.444 1.087 1.00 91.50 107 PHE A C 1
ATOM 898 O O . PHE A 1 107 ? -2.851 6.277 2.150 1.00 91.50 107 PHE A O 1
ATOM 905 N N . VAL A 1 108 ? -2.205 7.636 0.492 1.00 93.88 108 VAL A N 1
ATOM 906 C CA . VAL A 1 108 ? -2.870 8.833 1.028 1.00 93.88 108 VAL A CA 1
ATOM 907 C C . VAL A 1 108 ? -4.392 8.663 1.043 1.00 93.88 108 VAL A C 1
ATOM 909 O 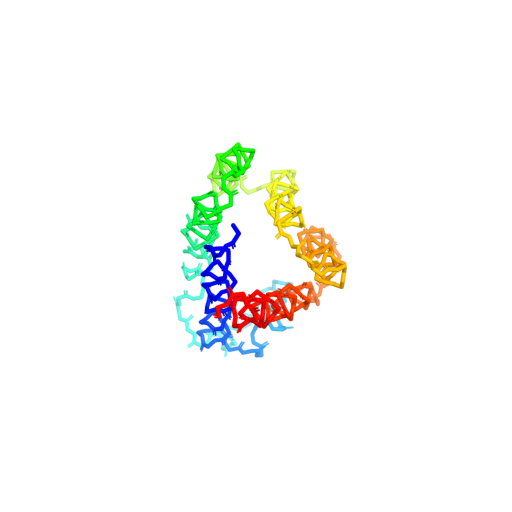O . VAL A 1 108 ? -5.053 9.201 1.934 1.00 93.88 108 VAL A O 1
ATOM 912 N N . SER A 1 109 ? -4.961 7.855 0.140 1.00 94.69 109 SER A N 1
ATOM 913 C CA . SER A 1 109 ? -6.403 7.576 0.092 1.00 94.69 109 SER A CA 1
ATOM 914 C C . SER A 1 109 ? -6.962 6.977 1.385 1.00 94.69 109 SER A C 1
ATOM 916 O O . SER A 1 109 ? -8.154 7.142 1.654 1.00 94.69 109 SER A O 1
ATOM 918 N N . VAL A 1 110 ? -6.113 6.331 2.193 1.00 93.94 110 VAL A N 1
ATOM 919 C CA . VAL A 1 110 ? -6.485 5.708 3.469 1.00 93.94 110 VAL A CA 1
ATOM 920 C C . VAL A 1 110 ? -6.668 6.754 4.573 1.00 93.94 110 VAL A C 1
ATOM 922 O O . VAL A 1 110 ? -7.528 6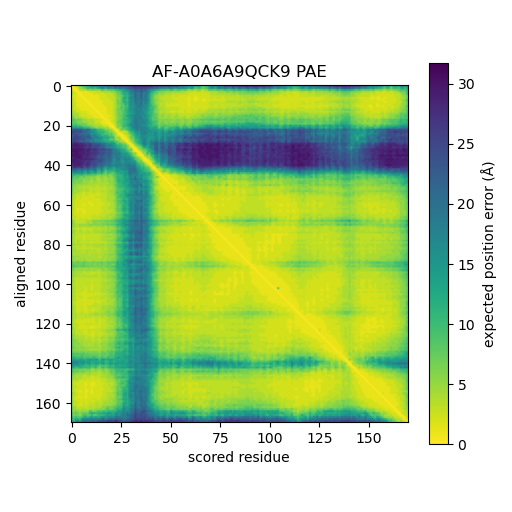.595 5.440 1.00 93.94 110 VAL A O 1
ATOM 925 N N . ILE A 1 111 ? -5.926 7.867 4.519 1.00 94.19 111 ILE A N 1
ATOM 926 C CA . ILE A 1 111 ? -5.848 8.889 5.578 1.00 94.19 111 ILE A CA 1
ATOM 927 C C . ILE A 1 111 ? -7.219 9.451 6.005 1.00 94.19 111 ILE A C 1
ATOM 929 O O . ILE A 1 111 ? -7.464 9.561 7.215 1.00 94.19 111 ILE A O 1
ATOM 933 N N . PRO A 1 112 ? -8.146 9.788 5.085 1.00 91.69 112 PRO A N 1
ATOM 934 C CA . PRO A 1 112 ? -9.477 10.275 5.449 1.00 91.69 112 PRO A CA 1
ATOM 935 C C . PRO A 1 112 ? -10.308 9.281 6.271 1.00 91.69 112 PRO A C 1
ATOM 937 O O . PRO A 1 112 ? -11.190 9.707 7.015 1.00 91.69 112 PRO A O 1
ATOM 940 N N . SER A 1 113 ? -10.030 7.979 6.158 1.00 91.12 113 SER A N 1
ATOM 941 C CA . SER A 1 113 ? -10.759 6.903 6.845 1.00 91.12 113 SER A CA 1
ATOM 942 C C . SER A 1 113 ? -10.220 6.597 8.250 1.00 91.12 113 SER A C 1
ATOM 944 O O . SER A 1 113 ? -10.840 5.830 8.990 1.00 91.12 113 SER A O 1
ATOM 946 N N . LEU A 1 114 ? -9.096 7.205 8.643 1.00 91.31 114 LEU A N 1
ATOM 947 C CA . LEU A 1 114 ? -8.462 6.999 9.947 1.00 91.31 114 LEU A CA 1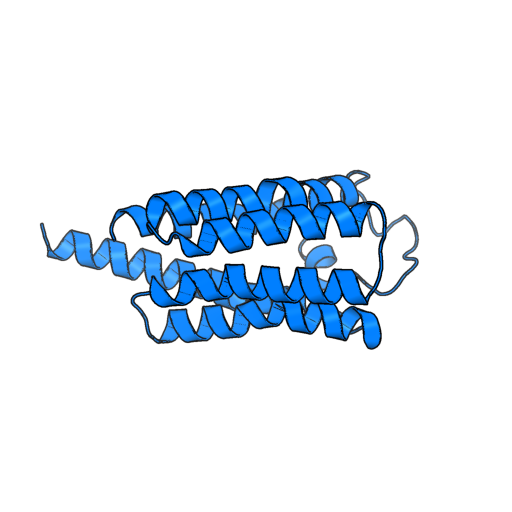
ATOM 948 C C . LEU A 1 114 ? -9.125 7.855 11.034 1.00 91.31 114 LEU A C 1
ATOM 950 O O . LEU A 1 114 ? -9.425 9.040 10.841 1.00 91.31 114 LEU A O 1
ATOM 954 N N . THR A 1 115 ? -9.297 7.282 12.222 1.00 90.69 115 THR A N 1
ATOM 955 C CA . THR A 1 115 ? -9.930 7.947 13.369 1.00 90.69 115 THR A CA 1
ATOM 956 C C . THR A 1 115 ? -8.931 8.634 14.302 1.00 90.69 115 THR A C 1
ATOM 958 O O . THR A 1 115 ? -9.303 9.540 15.054 1.00 90.69 115 THR A O 1
ATOM 961 N N . SER A 1 116 ? -7.676 8.195 14.340 1.00 92.56 116 SER A N 1
ATOM 962 C CA . SER A 1 116 ? -6.608 8.752 15.168 1.00 92.56 116 SER A CA 1
ATOM 963 C C . SER A 1 116 ? -5.780 9.769 14.391 1.00 92.56 116 SER A C 1
ATOM 965 O O . SER A 1 116 ? -5.364 9.521 13.262 1.00 92.56 116 SER A O 1
ATOM 967 N N . ARG A 1 117 ? -5.484 10.916 15.020 1.00 93.75 117 ARG A N 1
ATOM 968 C CA . ARG A 1 117 ? -4.564 11.912 14.446 1.00 93.75 117 ARG A CA 1
ATOM 969 C C . ARG A 1 117 ? -3.167 11.322 14.251 1.00 93.75 117 ARG A C 1
ATOM 971 O O . ARG A 1 117 ? -2.564 11.550 13.212 1.00 93.75 117 ARG A O 1
ATOM 978 N N . LEU A 1 118 ? -2.701 10.518 15.210 1.00 94.44 118 LEU A N 1
ATOM 979 C CA . LEU A 1 118 ? -1.412 9.835 15.119 1.00 94.44 118 LEU A CA 1
ATOM 980 C C . LEU A 1 118 ? -1.371 8.894 13.910 1.00 94.44 118 LEU A C 1
ATOM 982 O O . LEU A 1 118 ? -0.436 8.962 13.123 1.00 94.44 118 LEU A O 1
AT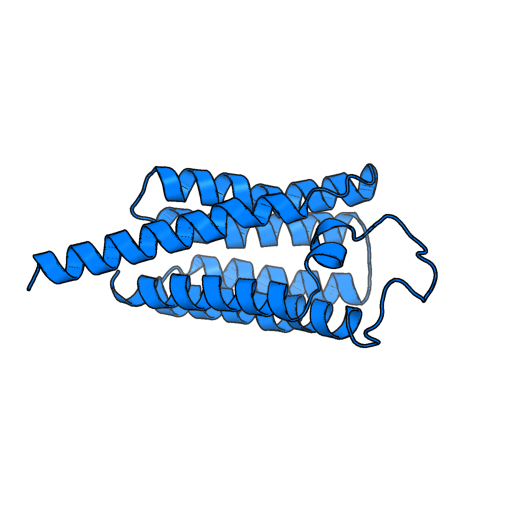OM 986 N N . SER A 1 119 ? -2.417 8.089 13.702 1.00 94.12 119 SER A N 1
ATOM 987 C CA . SER A 1 119 ? -2.484 7.181 12.553 1.00 94.12 119 SER A CA 1
ATOM 988 C C . SER A 1 119 ? -2.446 7.930 11.223 1.00 94.12 119 SER A C 1
ATOM 990 O O . SER A 1 119 ? -1.783 7.472 10.299 1.00 94.12 119 SER A O 1
ATOM 992 N N . LYS A 1 120 ? -3.089 9.103 11.126 1.00 95.38 120 LYS A N 1
ATOM 993 C CA . LYS A 1 120 ? -3.011 9.963 9.929 1.00 95.38 120 LYS A CA 1
ATOM 994 C C . LYS A 1 120 ? -1.590 10.414 9.628 1.00 95.38 120 LYS A C 1
ATOM 996 O O . LYS A 1 120 ? -1.167 10.334 8.480 1.00 95.38 120 LYS A O 1
ATOM 1001 N N . VAL A 1 121 ? -0.860 10.854 10.653 1.00 96.12 121 VAL A N 1
ATOM 1002 C CA . VAL A 1 121 ? 0.544 11.261 10.507 1.00 96.12 121 VAL A CA 1
ATOM 1003 C C . VAL A 1 121 ? 1.397 10.075 10.074 1.00 96.12 121 VAL A C 1
ATOM 1005 O O . VAL A 1 121 ? 2.146 10.188 9.114 1.00 96.12 121 VAL A O 1
ATOM 1008 N N . LEU A 1 122 ? 1.243 8.924 10.727 1.00 95.06 122 LEU A N 1
ATOM 1009 C CA . LEU A 1 122 ? 2.013 7.722 10.414 1.00 95.06 122 LEU A CA 1
ATOM 1010 C C . LEU A 1 122 ? 1.759 7.220 8.983 1.00 95.06 122 LEU A C 1
ATOM 1012 O O . LEU A 1 122 ? 2.711 6.929 8.269 1.00 95.06 122 LEU A O 1
ATOM 1016 N N . TRP A 1 123 ? 0.506 7.191 8.520 1.00 93.94 123 TRP A N 1
ATOM 1017 C CA . TRP A 1 123 ? 0.191 6.875 7.121 1.00 93.94 123 TRP A CA 1
ATOM 1018 C C . TRP A 1 123 ? 0.751 7.909 6.136 1.00 93.94 123 TRP A C 1
ATOM 1020 O O . TRP A 1 123 ? 1.202 7.534 5.056 1.00 93.94 123 TRP A O 1
ATOM 1030 N N . GLY A 1 124 ? 0.767 9.192 6.511 1.00 92.19 124 GLY A N 1
ATOM 1031 C CA . GLY A 1 124 ? 1.399 10.251 5.722 1.00 92.19 124 GLY A CA 1
ATOM 1032 C C . GLY A 1 124 ? 2.920 10.105 5.630 1.00 92.19 124 GLY A C 1
ATOM 1033 O O . GLY A 1 124 ? 3.483 10.270 4.556 1.00 92.19 124 GLY A O 1
ATOM 1034 N N . ILE A 1 125 ? 3.593 9.728 6.720 1.00 90.81 125 ILE A N 1
ATOM 1035 C CA . ILE A 1 125 ? 5.024 9.392 6.686 1.00 90.81 125 ILE A CA 1
ATOM 1036 C C . ILE A 1 125 ? 5.237 8.170 5.791 1.00 90.81 125 ILE A C 1
ATOM 1038 O O . ILE A 1 125 ? 6.167 8.153 4.989 1.00 90.81 125 ILE A O 1
ATOM 1042 N N . SER A 1 126 ? 4.356 7.171 5.871 1.00 89.81 126 SER A N 1
ATOM 1043 C CA . SER A 1 126 ? 4.487 5.980 5.040 1.00 89.81 126 SER A CA 1
ATOM 1044 C C . SER A 1 126 ? 4.275 6.195 3.559 1.00 89.81 126 SER A C 1
ATOM 1046 O O . SER A 1 126 ? 4.897 5.496 2.764 1.00 89.81 126 SER A O 1
ATOM 1048 N N . SER A 1 127 ? 3.471 7.174 3.154 1.00 89.44 127 SER A N 1
ATOM 1049 C CA . SER A 1 127 ? 3.319 7.479 1.732 1.00 89.44 127 SER A CA 1
ATOM 1050 C C . SER A 1 127 ? 4.607 8.038 1.105 1.00 89.44 127 SER A C 1
ATOM 1052 O O . SER A 1 127 ? 4.792 7.916 -0.107 1.00 89.44 127 SER A O 1
ATOM 1054 N N . LEU A 1 128 ? 5.553 8.542 1.914 1.00 86.94 128 LEU A N 1
ATOM 1055 C CA . LEU A 1 128 ? 6.888 8.939 1.450 1.00 86.94 128 LEU A CA 1
ATOM 1056 C C . LEU A 1 128 ? 7.727 7.757 0.956 1.00 86.94 128 LEU A C 1
ATOM 1058 O O . LEU A 1 128 ? 8.695 7.989 0.239 1.00 86.94 128 LEU A O 1
ATOM 1062 N N . TYR A 1 129 ? 7.347 6.510 1.265 1.00 83.62 129 TYR A N 1
ATOM 1063 C CA . TYR A 1 129 ? 7.960 5.304 0.697 1.00 83.62 129 TYR A CA 1
ATOM 1064 C C . TYR A 1 129 ? 8.140 5.423 -0.823 1.00 83.62 129 TYR A C 1
ATOM 1066 O O . TYR A 1 129 ? 9.233 5.199 -1.334 1.00 83.62 129 TYR A O 1
ATOM 1074 N N . PHE A 1 130 ? 7.105 5.873 -1.536 1.00 83.06 130 PHE A N 1
ATOM 1075 C CA . PHE A 1 130 ? 7.134 6.003 -2.995 1.00 83.06 130 PHE A CA 1
ATOM 1076 C C . PHE A 1 130 ? 8.072 7.112 -3.479 1.00 83.06 130 PHE A C 1
ATOM 1078 O O . PHE A 1 130 ? 8.763 6.941 -4.479 1.00 83.06 130 PHE A O 1
ATOM 1085 N N . ILE A 1 131 ? 8.155 8.226 -2.749 1.00 82.25 131 ILE A N 1
ATOM 1086 C CA . ILE A 1 131 ? 9.116 9.295 -3.058 1.00 82.25 131 ILE A CA 1
ATOM 1087 C C . ILE A 1 131 ? 10.538 8.791 -2.814 1.00 82.25 131 ILE A C 1
ATOM 1089 O O . ILE A 1 131 ? 11.420 9.001 -3.640 1.00 82.25 131 ILE A O 1
ATOM 1093 N N . MET A 1 132 ? 10.768 8.079 -1.713 1.00 78.75 132 MET A N 1
ATOM 1094 C CA . MET A 1 132 ? 12.083 7.542 -1.377 1.00 78.75 132 MET A CA 1
ATOM 1095 C C . MET A 1 132 ? 12.536 6.455 -2.352 1.00 78.75 132 MET A C 1
ATOM 1097 O O . MET A 1 132 ? 13.723 6.380 -2.652 1.00 78.75 132 MET A O 1
ATOM 1101 N N . ILE A 1 133 ? 11.609 5.673 -2.909 1.00 73.00 133 ILE A N 1
ATOM 1102 C CA . ILE A 1 133 ? 11.885 4.769 -4.031 1.00 73.00 133 ILE A CA 1
ATOM 1103 C C . ILE A 1 133 ? 12.378 5.550 -5.257 1.00 73.00 133 ILE A C 1
ATOM 1105 O O . ILE A 1 133 ? 13.368 5.157 -5.876 1.00 73.00 133 ILE A O 1
ATOM 1109 N N . MET A 1 134 ? 11.728 6.669 -5.597 1.00 74.25 134 MET A N 1
ATOM 1110 C CA . MET A 1 134 ? 12.182 7.527 -6.695 1.00 74.25 134 MET A CA 1
ATOM 1111 C C . MET A 1 134 ? 13.576 8.086 -6.419 1.00 74.25 134 MET A C 1
ATOM 1113 O O . MET A 1 134 ? 14.451 7.968 -7.266 1.00 74.25 134 MET A O 1
ATOM 1117 N N . VAL A 1 135 ? 13.808 8.645 -5.229 1.00 75.19 135 VAL A N 1
ATOM 1118 C CA . VAL A 1 135 ? 15.118 9.185 -4.831 1.00 75.19 135 VAL A CA 1
ATOM 1119 C C . VAL A 1 135 ? 16.187 8.090 -4.860 1.00 75.19 135 VAL A C 1
ATOM 1121 O O . VAL A 1 135 ? 17.287 8.334 -5.346 1.00 75.19 135 VAL A O 1
ATOM 1124 N N . ASN A 1 136 ? 15.876 6.871 -4.417 1.00 69.94 136 ASN A N 1
ATOM 1125 C CA . ASN A 1 136 ? 16.795 5.738 -4.498 1.00 69.94 136 ASN A CA 1
ATOM 1126 C C . ASN A 1 136 ? 17.207 5.428 -5.946 1.00 69.94 136 ASN A C 1
ATOM 1128 O O . ASN A 1 136 ? 18.381 5.170 -6.193 1.00 69.94 136 ASN A O 1
ATOM 1132 N N . ALA A 1 137 ? 16.292 5.534 -6.913 1.00 66.25 137 ALA A N 1
ATOM 1133 C CA . ALA A 1 137 ? 16.633 5.336 -8.322 1.00 66.25 137 ALA A CA 1
ATOM 1134 C C . ALA A 1 137 ? 17.689 6.338 -8.843 1.00 66.25 137 ALA A C 1
ATOM 1136 O O . ALA A 1 137 ? 18.389 6.025 -9.802 1.00 66.25 137 ALA A O 1
ATOM 1137 N N . TYR A 1 138 ? 17.836 7.506 -8.203 1.00 67.31 138 TYR A N 1
ATOM 1138 C CA . TYR A 1 138 ? 18.842 8.518 -8.552 1.00 67.31 138 TYR A CA 1
ATOM 1139 C C . TYR A 1 138 ? 20.089 8.490 -7.654 1.00 67.31 138 TYR A C 1
ATOM 1141 O O . TYR A 1 138 ? 21.188 8.758 -8.128 1.00 67.31 138 TYR A O 1
ATOM 1149 N N . PHE A 1 139 ? 19.929 8.184 -6.363 1.00 68.44 139 PHE A N 1
ATOM 1150 C CA . PHE A 1 139 ? 20.964 8.378 -5.337 1.00 68.44 139 PHE A CA 1
ATOM 1151 C C . PHE A 1 139 ? 21.382 7.093 -4.606 1.00 68.44 139 PHE A C 1
ATOM 1153 O O . PHE A 1 139 ? 22.234 7.152 -3.724 1.00 68.44 139 PHE A O 1
ATOM 1160 N N . SER A 1 140 ? 20.814 5.932 -4.952 1.00 65.38 140 SER A N 1
ATOM 1161 C CA . SER A 1 140 ? 21.132 4.626 -4.342 1.00 65.38 140 SER A CA 1
ATOM 1162 C C . SER A 1 140 ? 20.945 4.557 -2.810 1.00 65.38 140 SER A C 1
ATOM 1164 O O . SER A 1 140 ? 21.677 3.860 -2.107 1.00 65.38 140 SER A O 1
ATOM 1166 N N . LEU A 1 141 ? 19.958 5.280 -2.265 1.00 57.62 141 LEU A N 1
ATOM 1167 C CA . LEU A 1 141 ? 19.571 5.219 -0.850 1.00 57.62 141 LEU A CA 1
ATOM 1168 C C . LEU A 1 141 ? 18.788 3.935 -0.518 1.00 57.62 141 LEU A C 1
ATOM 1170 O O . LEU A 1 141 ? 17.628 3.801 -0.887 1.00 57.62 141 LEU A O 1
ATOM 1174 N N . GLN A 1 142 ? 19.368 3.037 0.279 1.00 58.41 142 GLN A N 1
ATOM 1175 C CA . GLN A 1 142 ? 18.821 1.691 0.540 1.00 58.41 142 GLN A CA 1
ATOM 1176 C C . GLN A 1 142 ? 17.709 1.619 1.611 1.00 58.41 142 GLN A C 1
ATOM 1178 O O . GLN A 1 142 ? 17.014 0.616 1.719 1.00 58.41 142 GLN A O 1
ATOM 1183 N N . PHE A 1 143 ? 17.485 2.682 2.389 1.00 61.09 143 PHE A N 1
ATOM 1184 C CA . PHE A 1 143 ? 16.604 2.652 3.572 1.00 61.09 143 PHE A CA 1
ATOM 1185 C C . PHE A 1 143 ? 15.126 2.986 3.303 1.00 61.09 143 PHE A C 1
ATOM 1187 O O . PHE A 1 143 ? 14.337 3.122 4.240 1.00 61.09 143 PHE A O 1
ATOM 1194 N N . TYR A 1 144 ? 14.719 3.113 2.039 1.00 63.62 144 TYR A N 1
ATOM 1195 C CA . TYR A 1 144 ? 13.335 3.432 1.679 1.00 63.62 144 TYR A CA 1
ATOM 1196 C C . TYR A 1 144 ? 12.282 2.439 2.226 1.00 63.62 144 TYR A C 1
ATOM 1198 O O . TYR A 1 144 ? 11.208 2.917 2.594 1.00 63.62 144 TYR A O 1
ATOM 1206 N N . PRO A 1 145 ? 12.527 1.116 2.396 1.00 69.94 145 PRO A N 1
ATOM 1207 C CA . PRO A 1 145 ? 11.513 0.194 2.928 1.00 69.94 145 PRO A CA 1
ATOM 1208 C C . PRO A 1 145 ? 11.072 0.501 4.366 1.00 69.94 145 PRO A C 1
ATOM 1210 O O . PRO A 1 145 ? 9.936 0.200 4.736 1.00 69.94 145 PRO A O 1
ATOM 1213 N N . LEU A 1 146 ? 11.915 1.169 5.166 1.00 74.00 146 LEU A N 1
ATOM 1214 C CA . LEU A 1 146 ? 11.584 1.565 6.543 1.00 74.00 146 LEU A CA 1
ATOM 1215 C C . LEU A 1 146 ? 10.363 2.486 6.616 1.00 74.00 146 LEU A C 1
ATOM 1217 O O . LEU A 1 146 ? 9.643 2.490 7.615 1.00 74.00 146 LEU A O 1
ATOM 1221 N N . PHE A 1 147 ? 10.087 3.229 5.543 1.00 80.31 147 PHE A N 1
ATOM 1222 C CA . PHE A 1 147 ? 8.935 4.116 5.479 1.00 80.31 147 PHE A CA 1
ATOM 1223 C C . PHE A 1 147 ? 7.609 3.351 5.481 1.00 80.31 147 PHE A C 1
ATOM 1225 O O . PHE A 1 147 ? 6.593 3.935 5.819 1.00 80.31 147 PHE A O 1
ATOM 1232 N N . ILE A 1 148 ? 7.566 2.045 5.220 1.00 81.62 148 ILE A N 1
ATOM 1233 C CA . ILE A 1 148 ? 6.318 1.272 5.328 1.00 81.62 148 ILE A CA 1
ATOM 1234 C C . ILE A 1 148 ? 5.912 1.049 6.798 1.00 81.62 148 ILE A C 1
ATOM 1236 O O . ILE A 1 148 ? 4.721 1.028 7.112 1.00 81.62 148 ILE A O 1
ATOM 1240 N N . ILE A 1 149 ? 6.874 0.946 7.720 1.00 84.38 149 ILE A N 1
ATOM 1241 C CA . ILE A 1 149 ? 6.644 0.561 9.125 1.00 84.38 149 ILE A CA 1
ATOM 1242 C C . ILE A 1 149 ? 5.610 1.455 9.848 1.00 84.38 149 ILE A C 1
ATOM 1244 O O . ILE A 1 149 ? 4.716 0.908 10.501 1.00 84.38 149 ILE A O 1
ATOM 1248 N N . PRO A 1 150 ? 5.639 2.799 9.729 1.00 89.25 150 PRO A N 1
ATOM 1249 C CA . PRO A 1 150 ? 4.634 3.668 10.345 1.00 89.25 150 PRO A CA 1
ATOM 1250 C C . PRO A 1 150 ? 3.177 3.282 10.029 1.00 89.25 150 PRO A C 1
ATOM 1252 O O . PRO A 1 150 ? 2.348 3.260 10.938 1.00 89.25 150 PRO A O 1
ATOM 1255 N N . SER A 1 151 ? 2.848 2.910 8.789 1.00 90.69 151 SER A N 1
ATOM 1256 C CA . SER A 1 151 ? 1.491 2.501 8.386 1.00 90.69 151 SER A CA 1
ATOM 1257 C C . SER A 1 151 ? 1.033 1.189 9.033 1.00 90.69 151 SER A C 1
ATOM 1259 O O . SER A 1 151 ? -0.157 1.024 9.316 1.00 90.69 151 SER A O 1
ATOM 1261 N N . ILE A 1 152 ? 1.965 0.276 9.325 1.00 90.44 152 ILE A N 1
ATOM 1262 C CA . ILE A 1 152 ? 1.704 -0.975 10.052 1.00 90.44 152 ILE A CA 1
ATOM 1263 C C . ILE A 1 152 ? 1.301 -0.628 11.490 1.00 90.44 152 ILE A C 1
ATOM 1265 O O . ILE A 1 152 ? 0.229 -1.021 11.954 1.00 90.44 152 ILE A O 1
ATOM 1269 N N . ILE A 1 153 ? 2.095 0.208 12.1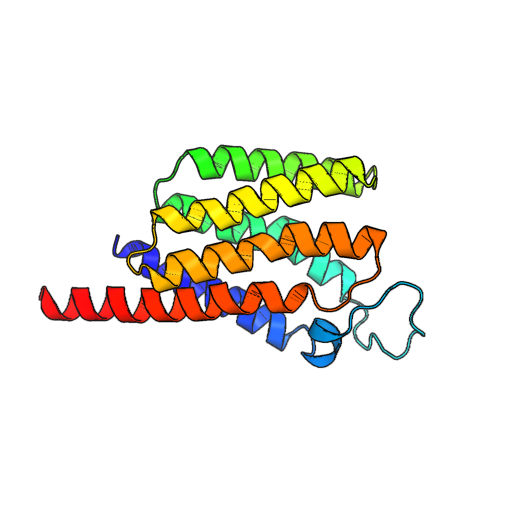65 1.00 90.00 153 ILE A N 1
ATOM 1270 C CA . ILE A 1 153 ? 1.799 0.687 13.525 1.00 90.00 153 ILE A CA 1
ATOM 1271 C C . ILE A 1 153 ? 0.450 1.423 13.553 1.00 90.00 153 ILE A C 1
ATOM 1273 O O . ILE A 1 153 ? -0.396 1.164 14.411 1.00 90.00 153 ILE A O 1
ATOM 1277 N N . ALA A 1 154 ? 0.213 2.305 12.582 1.00 92.81 154 ALA A N 1
ATOM 1278 C CA . ALA A 1 154 ? -1.026 3.064 12.456 1.00 92.81 154 ALA A CA 1
ATOM 1279 C C . ALA A 1 154 ? -2.259 2.167 12.296 1.00 92.81 154 ALA A C 1
ATOM 1281 O O . ALA A 1 154 ? -3.300 2.433 12.901 1.00 92.81 154 ALA A O 1
ATOM 1282 N N . SER A 1 155 ? -2.137 1.100 11.504 1.00 92.50 155 SER A N 1
ATOM 1283 C CA . SER A 1 155 ? -3.201 0.114 11.290 1.00 92.50 155 SER A CA 1
ATOM 1284 C C . SER A 1 155 ? -3.523 -0.650 12.577 1.00 92.50 155 SER A C 1
ATOM 1286 O O . SER A 1 155 ? -4.698 -0.829 12.903 1.00 92.50 155 SER A O 1
ATOM 1288 N N . GLY A 1 156 ? -2.507 -1.005 13.372 1.00 92.56 156 GLY A N 1
ATOM 1289 C CA . GLY A 1 156 ? -2.699 -1.585 14.706 1.00 92.56 156 GLY A CA 1
ATOM 1290 C C . GLY A 1 156 ? -3.439 -0.646 15.667 1.00 92.56 156 GLY A C 1
ATOM 1291 O O . GLY A 1 156 ? -4.382 -1.063 16.344 1.00 92.56 156 GLY A O 1
ATOM 1292 N N . ILE A 1 157 ? -3.080 0.643 15.679 1.00 92.94 157 ILE A N 1
ATOM 1293 C CA . ILE A 1 157 ? -3.759 1.663 16.499 1.00 92.94 157 ILE A CA 1
ATOM 1294 C C . ILE A 1 157 ? -5.237 1.795 16.104 1.00 92.94 157 ILE A C 1
ATOM 1296 O O . ILE A 1 157 ? -6.109 1.829 16.977 1.00 92.94 157 ILE A O 1
ATOM 1300 N N . GLU A 1 158 ? -5.538 1.878 14.805 1.00 93.69 158 GLU A N 1
ATOM 1301 C CA . GLU A 1 158 ? -6.924 1.994 14.332 1.00 93.69 158 GLU A CA 1
ATOM 1302 C C . GLU A 1 158 ? -7.757 0.760 14.672 1.00 93.69 158 GLU A C 1
ATOM 1304 O O . GLU A 1 158 ? -8.907 0.902 15.090 1.00 93.69 158 GLU A O 1
ATOM 1309 N N . MET A 1 159 ? -7.176 -0.436 14.561 1.00 91.88 159 MET A N 1
ATOM 1310 C CA . MET A 1 159 ? -7.838 -1.683 14.936 1.00 91.88 159 MET A CA 1
ATOM 1311 C C . MET A 1 159 ? -8.262 -1.665 16.410 1.00 91.88 159 MET A C 1
ATOM 1313 O O . MET A 1 159 ? -9.446 -1.824 16.709 1.00 91.88 159 MET A O 1
ATOM 1317 N N . ILE A 1 160 ? -7.331 -1.387 17.329 1.00 91.38 160 ILE A N 1
ATOM 1318 C CA . ILE A 1 160 ? -7.615 -1.328 18.774 1.00 91.38 160 ILE A CA 1
ATOM 1319 C C . ILE A 1 160 ? -8.689 -0.275 19.074 1.00 91.38 160 ILE A C 1
ATOM 1321 O O . ILE A 1 160 ? -9.615 -0.502 19.860 1.00 91.38 160 ILE A O 1
ATOM 1325 N N . LYS A 1 161 ? -8.598 0.892 18.434 1.00 89.88 161 LYS A N 1
ATOM 1326 C CA . LYS A 1 161 ? -9.520 2.006 18.672 1.00 89.88 161 LYS A CA 1
ATOM 1327 C C . LYS A 1 161 ? -10.933 1.735 18.158 1.00 89.88 161 LYS A C 1
ATOM 1329 O O . LYS A 1 161 ? -11.899 2.150 18.794 1.00 89.88 161 LYS A O 1
ATOM 1334 N N . LEU A 1 162 ? -11.072 1.061 17.022 1.00 88.38 162 LEU A N 1
ATOM 1335 C CA . LEU A 1 162 ? -12.380 0.696 16.482 1.00 88.38 162 LEU A CA 1
ATOM 1336 C C . LEU A 1 162 ? -13.027 -0.433 17.293 1.00 88.38 162 LEU A C 1
ATOM 1338 O O . LEU A 1 162 ? -14.191 -0.297 17.659 1.00 88.38 162 LEU A O 1
ATOM 1342 N N . ILE A 1 163 ? -12.265 -1.466 17.669 1.00 86.44 163 ILE A N 1
ATOM 1343 C CA . ILE A 1 163 ? -12.761 -2.574 18.507 1.00 86.44 163 ILE A CA 1
ATOM 1344 C C . ILE A 1 163 ? -13.213 -2.059 19.881 1.00 86.44 163 ILE A C 1
ATOM 1346 O O . ILE A 1 163 ? -14.310 -2.363 20.339 1.00 86.44 163 ILE A O 1
ATOM 1350 N N . SER A 1 164 ? -12.402 -1.215 20.526 1.00 84.62 164 SER A N 1
ATOM 1351 C CA . SER A 1 164 ? -12.741 -0.655 21.843 1.00 84.62 164 SER A CA 1
ATOM 1352 C C . SER A 1 164 ? -13.957 0.276 21.826 1.00 84.62 164 SER A C 1
ATOM 1354 O O . SER A 1 164 ? -14.653 0.379 22.835 1.00 84.62 164 SER A O 1
ATOM 1356 N N . ARG A 1 165 ? -14.238 0.954 20.705 1.00 81.12 165 ARG A N 1
ATOM 1357 C CA . ARG A 1 165 ? -15.474 1.734 20.534 1.00 81.12 165 ARG A CA 1
ATOM 1358 C C . ARG A 1 165 ? -16.698 0.837 20.423 1.00 81.12 165 ARG A C 1
ATOM 1360 O O . ARG A 1 165 ? -17.716 1.166 21.022 1.00 81.12 165 ARG A O 1
ATOM 1367 N N . ASP A 1 166 ? -16.587 -0.275 19.701 1.00 73.44 166 ASP A N 1
ATOM 1368 C CA . ASP A 1 166 ? -17.694 -1.215 19.539 1.00 73.44 166 ASP A CA 1
ATOM 1369 C C . ASP A 1 166 ? -18.097 -1.834 20.887 1.00 73.44 166 ASP A C 1
ATOM 1371 O O . ASP A 1 166 ? -19.278 -1.777 21.226 1.00 73.44 166 ASP A O 1
ATOM 1375 N N . CYS A 1 167 ? -17.137 -2.270 21.716 1.00 71.69 167 CYS A N 1
ATOM 1376 C CA . CYS A 1 167 ? -17.418 -2.821 23.053 1.00 71.69 167 CYS A CA 1
ATOM 1377 C C . CYS A 1 167 ? -18.055 -1.825 24.038 1.00 71.69 167 CYS A C 1
ATOM 1379 O O . CYS A 1 167 ? -18.602 -2.240 25.050 1.00 71.69 167 CYS A O 1
ATOM 1381 N N . ARG A 1 168 ? -17.940 -0.511 23.796 1.00 71.44 168 ARG A N 1
ATOM 1382 C CA . ARG A 1 168 ? -18.565 0.529 24.638 1.00 71.44 168 ARG A CA 1
ATOM 1383 C C . ARG A 1 168 ? -19.958 0.936 24.158 1.00 71.44 168 ARG A C 1
ATOM 1385 O O . ARG A 1 168 ? -20.622 1.709 24.839 1.00 71.44 168 ARG A O 1
ATOM 1392 N N . SER A 1 169 ? -20.353 0.496 22.965 1.00 63.62 169 SER A N 1
ATOM 1393 C CA . SER A 1 169 ? -21.635 0.834 22.330 1.00 63.62 169 SER A CA 1
ATOM 1394 C C . SER A 1 169 ? -22.684 -0.281 22.419 1.00 63.62 169 SER A C 1
ATOM 1396 O O . SER A 1 169 ? -23.798 -0.097 21.932 1.00 63.62 169 SER A O 1
ATOM 1398 N N . SER A 1 170 ? -22.308 -1.418 23.007 1.00 52.91 170 SER A N 1
ATOM 1399 C CA . SER A 1 170 ? -23.132 -2.594 23.310 1.00 52.91 170 SER A CA 1
ATOM 1400 C C . SER A 1 170 ? -23.373 -2.694 24.806 1.00 52.91 170 SER A C 1
ATOM 1402 O O . SER A 1 170 ? -24.522 -2.984 25.190 1.00 52.91 170 SER A O 1
#

Mean predicted aligned error: 8.01 Å

Foldseek 3Di:
DLLVLVLLVLVLVLVVVVCVVQPVCNLQDVFDDDDPPPVPPPPCPVVVVVCCQQPVLLVSLVSVCVSVVDPVSVVLSVQLNVLVVVCVVPVDLVSLLSNLVSQLVSLLSCLVVADDPQLNVLSNQLSCLSVVVSVCVVPTDRRSSVSNVSNNVSSVVRSVVSVVVVVVVD